Protein AF-A0A243REI4-F1 (afdb_monomer_lite)

Secondary structure (DSSP, 8-state):
-HHHHHHHHHHTT---------S-HHHHHHHHHTTS------GGGS-GGGGGG----SSPP--------SSSPPHHHHHHHHHHHHS--S---GGGS-TT-S--

Organism: NCBI:txid569862

Sequence (104 aa):
MTEVLDWAARCLAFSPRVVARVGQVTAALRLAVEGVGFTVIPANAVPHGWSRHVRQAEPPLYREIVAYGRGSMAQLTRRFVDLLASVELPLVSRTELPPDALIR

Structure (mmCIF, N/CA/C/O backbone):
data_AF-A0A243REI4-F1
#
_entry.id   AF-A0A243REI4-F1
#
loop_
_atom_site.group_PDB
_atom_site.id
_atom_site.type_symbol
_atom_site.label_atom_id
_atom_site.label_alt_id
_atom_site.label_comp_id
_atom_site.label_asym_id
_atom_site.label_entity_id
_atom_site.label_seq_id
_atom_site.pdbx_PDB_ins_code
_atom_site.Cartn_x
_atom_site.Cartn_y
_atom_site.Cartn_z
_atom_site.occupancy
_atom_site.B_iso_or_equiv
_atom_site.auth_seq_id
_atom_site.auth_comp_id
_atom_site.auth_asym_id
_atom_site.auth_atom_id
_atom_site.pdbx_PDB_model_num
ATOM 1 N N . MET A 1 1 ? -2.188 9.095 -3.697 1.00 60.66 1 MET A N 1
ATOM 2 C CA . MET A 1 1 ? -1.116 8.070 -3.748 1.00 60.66 1 MET A CA 1
ATOM 3 C C . MET A 1 1 ? 0.236 8.628 -4.163 1.00 60.66 1 MET A C 1
ATOM 5 O O . MET A 1 1 ? 1.222 7.944 -3.943 1.00 60.66 1 MET A O 1
ATOM 9 N N . THR A 1 2 ? 0.316 9.835 -4.728 1.00 77.00 2 THR A N 1
ATOM 10 C CA . THR A 1 2 ? 1.596 10.403 -5.171 1.00 77.00 2 THR A CA 1
ATOM 11 C C . THR A 1 2 ? 2.567 10.667 -4.018 1.00 77.00 2 THR A C 1
ATOM 13 O O . THR A 1 2 ? 3.749 10.440 -4.192 1.00 77.00 2 THR A O 1
ATOM 16 N N . GLU A 1 3 ? 2.084 11.015 -2.820 1.00 82.94 3 GLU A N 1
ATOM 17 C CA . GLU A 1 3 ? 2.923 11.396 -1.666 1.00 82.94 3 GLU A CA 1
ATOM 18 C C . GLU A 1 3 ? 4.035 10.392 -1.317 1.00 82.94 3 GLU A C 1
ATOM 20 O O . GLU A 1 3 ? 5.176 10.797 -1.119 1.00 82.94 3 GLU A O 1
ATOM 25 N N . VAL A 1 4 ? 3.730 9.086 -1.285 1.00 84.94 4 VAL A N 1
ATOM 26 C CA . VAL A 1 4 ? 4.725 8.033 -0.992 1.00 84.94 4 VAL A CA 1
ATOM 27 C C . VAL A 1 4 ? 5.777 7.958 -2.099 1.00 84.94 4 VAL A C 1
ATOM 29 O O . VAL A 1 4 ? 6.967 7.831 -1.820 1.00 84.94 4 VAL A O 1
ATOM 32 N N . LEU A 1 5 ? 5.344 8.072 -3.357 1.00 85.81 5 LEU A N 1
ATOM 33 C CA . LEU A 1 5 ? 6.235 8.062 -4.514 1.00 85.81 5 LEU A CA 1
ATOM 34 C C . LEU A 1 5 ? 7.101 9.327 -4.565 1.00 85.81 5 LEU A C 1
ATOM 36 O O . LEU A 1 5 ? 8.291 9.229 -4.830 1.00 85.81 5 LEU A O 1
ATOM 40 N N . ASP A 1 6 ? 6.528 10.493 -4.269 1.00 87.75 6 ASP A N 1
ATOM 41 C CA . ASP A 1 6 ? 7.229 11.779 -4.227 1.00 87.75 6 ASP A CA 1
ATOM 42 C C . ASP A 1 6 ? 8.237 11.827 -3.072 1.00 87.75 6 ASP A C 1
ATOM 44 O O . ASP A 1 6 ? 9.320 12.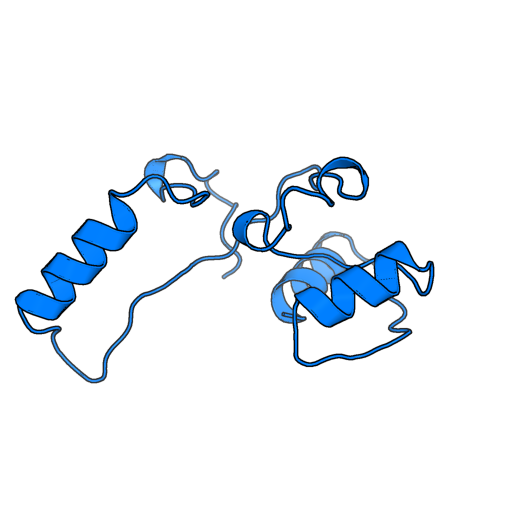396 -3.199 1.00 87.75 6 ASP A O 1
ATOM 48 N N . TRP A 1 7 ? 7.902 11.237 -1.923 1.00 86.81 7 TRP A N 1
ATOM 49 C CA . TRP A 1 7 ? 8.849 11.054 -0.826 1.00 86.81 7 TRP A CA 1
ATOM 50 C C . TRP A 1 7 ? 10.000 10.129 -1.234 1.00 86.81 7 TRP A C 1
ATOM 52 O O . TRP A 1 7 ? 11.155 10.538 -1.140 1.00 86.81 7 TRP A O 1
ATOM 62 N N . ALA A 1 8 ? 9.701 8.943 -1.774 1.00 86.56 8 ALA A N 1
ATOM 63 C CA . ALA A 1 8 ? 10.727 7.990 -2.200 1.00 86.56 8 ALA A CA 1
ATOM 64 C C . ALA A 1 8 ? 11.638 8.581 -3.288 1.00 86.56 8 ALA A C 1
ATOM 66 O O . ALA A 1 8 ? 12.858 8.449 -3.216 1.00 86.56 8 ALA A O 1
ATOM 67 N N . ALA A 1 9 ? 11.059 9.297 -4.254 1.00 89.75 9 ALA A N 1
ATOM 68 C CA . ALA A 1 9 ? 11.791 10.001 -5.300 1.00 89.75 9 ALA A CA 1
ATOM 69 C C . ALA A 1 9 ? 12.755 11.051 -4.737 1.00 89.75 9 ALA A C 1
ATOM 71 O O . ALA A 1 9 ? 13.913 11.108 -5.151 1.00 89.75 9 ALA A O 1
ATOM 72 N N . ARG A 1 10 ? 12.314 11.832 -3.740 1.00 89.88 10 ARG A N 1
ATOM 73 C CA . ARG A 1 10 ? 13.172 12.798 -3.038 1.00 89.88 10 ARG A CA 1
ATOM 74 C C . ARG A 1 10 ? 14.305 12.115 -2.275 1.00 89.88 10 ARG A C 1
ATOM 76 O O . ARG A 1 10 ? 15.445 12.547 -2.404 1.00 89.88 10 ARG A O 1
ATOM 83 N N . CYS A 1 11 ? 14.016 11.050 -1.528 1.00 86.81 11 CYS A N 1
ATOM 84 C CA . CYS A 1 11 ? 15.026 10.299 -0.774 1.00 86.81 11 CYS A CA 1
ATOM 85 C C . CYS A 1 11 ? 16.081 9.651 -1.680 1.00 86.81 11 CYS A C 1
ATOM 87 O O . CYS A 1 11 ? 17.246 9.574 -1.307 1.00 86.81 11 CYS A O 1
ATOM 89 N N . LEU A 1 12 ? 15.678 9.216 -2.875 1.00 88.50 12 LEU A N 1
ATOM 90 C CA . LEU A 1 12 ? 16.548 8.585 -3.870 1.00 88.50 12 LEU A CA 1
ATOM 91 C C . LEU A 1 12 ? 17.101 9.576 -4.912 1.00 88.50 12 LEU A C 1
ATOM 93 O O . LEU A 1 12 ? 17.727 9.152 -5.880 1.00 88.50 12 LEU A O 1
ATOM 97 N N . ALA A 1 13 ? 16.870 10.880 -4.728 1.00 92.88 13 ALA A N 1
ATOM 98 C CA . ALA A 1 13 ? 17.346 11.957 -5.596 1.00 92.88 13 ALA A CA 1
ATOM 99 C C . ALA A 1 13 ? 17.021 11.773 -7.097 1.00 92.88 13 ALA A C 1
ATOM 101 O O . ALA A 1 13 ? 17.825 12.125 -7.961 1.00 92.88 13 ALA A O 1
ATOM 102 N N . PHE A 1 14 ? 15.828 11.264 -7.425 1.00 91.44 14 PHE A N 1
ATOM 103 C CA . PHE A 1 14 ? 15.343 11.188 -8.807 1.00 91.44 14 PHE A CA 1
ATOM 104 C C . PHE A 1 14 ? 14.015 11.930 -8.992 1.00 91.44 14 PHE A C 1
ATOM 106 O O . PHE A 1 14 ? 13.282 12.187 -8.041 1.00 91.44 14 PHE A O 1
ATOM 113 N N . SER A 1 15 ? 13.688 12.274 -10.241 1.00 91.31 15 SER A N 1
ATOM 114 C CA . SER A 1 15 ? 12.415 12.907 -10.598 1.00 91.31 15 SER A CA 1
ATOM 115 C C . SER A 1 15 ? 11.616 11.996 -11.539 1.00 91.31 15 SER A C 1
ATOM 117 O O . SER A 1 15 ? 12.063 11.746 -12.662 1.00 91.31 15 SER A O 1
ATOM 119 N N . PRO A 1 16 ? 10.464 11.446 -11.112 1.00 90.25 16 PRO A N 1
ATOM 120 C CA . PRO A 1 16 ? 9.671 10.557 -11.950 1.00 90.25 16 PRO A CA 1
ATOM 121 C C . PRO A 1 16 ? 9.022 11.325 -13.106 1.00 90.25 16 PRO A C 1
ATOM 123 O O . PRO A 1 16 ? 8.327 12.323 -12.911 1.00 90.25 16 PRO A O 1
ATOM 126 N N . ARG A 1 17 ? 9.163 10.805 -14.329 1.00 92.56 17 ARG A N 1
ATOM 127 C CA . ARG A 1 17 ? 8.394 11.283 -15.483 1.00 92.56 17 ARG A CA 1
ATOM 128 C C . ARG A 1 17 ? 6.985 10.694 -15.435 1.00 92.56 17 ARG A C 1
ATOM 130 O O . ARG A 1 17 ? 6.787 9.511 -15.700 1.00 92.56 17 ARG A O 1
ATOM 137 N N . VAL A 1 18 ? 5.996 11.527 -15.130 1.00 92.38 18 VAL A N 1
ATOM 138 C CA . VAL A 1 18 ? 4.591 11.102 -15.067 1.00 92.38 18 VAL A CA 1
ATOM 139 C C . VAL A 1 18 ? 4.006 10.989 -16.476 1.00 92.38 18 VAL A C 1
ATOM 141 O O . VAL A 1 18 ? 3.871 11.989 -17.175 1.00 92.38 18 VAL A O 1
ATOM 144 N N . VAL A 1 19 ? 3.637 9.771 -16.875 1.00 94.50 19 VAL A N 1
ATOM 145 C CA . VAL A 1 19 ? 3.027 9.465 -18.187 1.00 94.50 19 VAL A CA 1
ATOM 146 C C . VAL A 1 19 ? 1.496 9.400 -18.145 1.00 94.50 19 VAL A C 1
ATOM 148 O O . VAL A 1 19 ? 0.846 9.604 -19.163 1.00 94.50 19 VAL A O 1
ATOM 151 N N . ALA A 1 20 ? 0.910 9.155 -16.969 1.00 92.81 20 ALA A N 1
ATOM 152 C CA . ALA A 1 20 ? -0.535 9.139 -16.748 1.00 92.81 20 ALA A CA 1
ATOM 153 C C . ALA A 1 20 ? -0.870 9.461 -15.282 1.00 92.81 20 ALA A C 1
ATOM 155 O O . ALA A 1 20 ? -0.103 9.141 -14.371 1.00 92.81 20 ALA A O 1
ATOM 156 N N . ARG A 1 21 ? -2.042 10.063 -15.042 1.00 92.56 21 ARG A N 1
ATOM 157 C CA . ARG A 1 21 ? -2.618 10.254 -13.702 1.00 92.56 21 ARG A CA 1
ATOM 158 C C . ARG A 1 21 ? -4.018 9.661 -13.669 1.00 92.56 21 ARG A C 1
ATOM 160 O O . ARG A 1 21 ? -4.836 9.959 -14.530 1.00 92.56 21 ARG 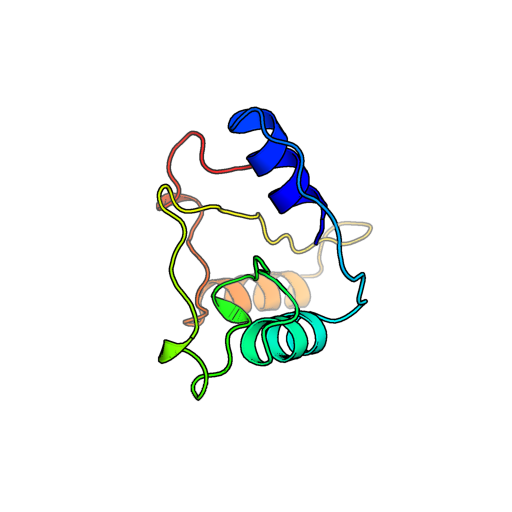A O 1
ATOM 167 N N . VAL A 1 22 ? -4.288 8.840 -12.662 1.00 93.50 22 VAL A N 1
ATOM 168 C CA . VAL A 1 22 ? -5.575 8.158 -12.484 1.00 93.50 22 VAL A CA 1
ATOM 169 C C . VAL A 1 22 ? -6.019 8.228 -11.027 1.00 93.50 22 VAL A C 1
ATOM 171 O O . VAL A 1 22 ? -5.190 8.303 -10.121 1.00 93.50 22 VAL A O 1
ATOM 174 N N . GLY A 1 23 ? -7.332 8.195 -10.798 1.00 91.06 23 GLY A N 1
ATOM 175 C CA . GLY A 1 23 ? -7.912 8.288 -9.453 1.00 91.06 23 GLY A CA 1
ATOM 176 C C . GLY A 1 23 ? -7.974 6.967 -8.679 1.00 91.06 23 GLY A C 1
ATOM 177 O O . GLY A 1 23 ? -8.224 6.988 -7.480 1.00 91.06 23 GLY A O 1
ATOM 178 N N . GLN A 1 24 ? -7.765 5.823 -9.340 1.00 90.25 24 GLN A N 1
ATOM 179 C CA . GLN A 1 24 ? -7.979 4.489 -8.763 1.00 90.25 24 GLN A CA 1
ATOM 180 C C . GLN A 1 24 ? -6.732 3.606 -8.895 1.00 90.25 24 GLN A C 1
ATOM 182 O O . GLN A 1 24 ? -6.107 3.572 -9.956 1.00 90.25 24 GLN A O 1
ATOM 187 N N . VAL A 1 25 ? -6.412 2.837 -7.845 1.00 89.81 25 VAL A N 1
ATOM 188 C CA . VAL A 1 25 ? -5.262 1.905 -7.807 1.00 89.81 25 VAL A CA 1
ATOM 189 C C . VAL A 1 25 ? -5.340 0.888 -8.945 1.00 89.81 25 VAL A C 1
ATOM 191 O O . VAL A 1 25 ? -4.383 0.700 -9.690 1.00 89.81 25 VAL A O 1
ATOM 194 N N . THR A 1 26 ? -6.507 0.267 -9.124 1.00 88.88 26 THR A N 1
ATOM 195 C CA . THR A 1 26 ? -6.728 -0.769 -10.141 1.00 88.88 26 THR A CA 1
ATOM 196 C C . THR A 1 26 ? -6.530 -0.229 -11.558 1.00 88.88 26 THR A C 1
ATOM 198 O O . THR A 1 26 ? -6.022 -0.942 -12.419 1.00 88.88 26 THR A O 1
ATOM 201 N N . ALA A 1 27 ? -6.888 1.036 -11.808 1.00 92.19 27 ALA A N 1
ATOM 202 C CA . ALA A 1 27 ? -6.655 1.671 -13.102 1.00 92.19 27 ALA A CA 1
ATOM 203 C C . ALA A 1 27 ? -5.154 1.876 -13.360 1.00 92.19 27 ALA A C 1
ATOM 205 O O . ALA A 1 27 ? -4.683 1.579 -14.453 1.00 92.19 27 ALA A O 1
ATOM 206 N N . ALA A 1 28 ? -4.396 2.316 -12.348 1.00 92.50 28 ALA A N 1
ATOM 207 C CA . ALA A 1 28 ? -2.947 2.495 -12.467 1.00 92.50 28 ALA A CA 1
ATOM 208 C C . ALA A 1 28 ? -2.243 1.163 -12.749 1.00 92.50 28 ALA A C 1
ATOM 210 O O . ALA A 1 28 ? -1.390 1.085 -13.629 1.00 92.50 28 ALA A O 1
ATOM 211 N N . LEU A 1 29 ? -2.653 0.108 -12.039 1.00 91.94 29 LEU A N 1
ATOM 212 C CA . LEU A 1 29 ? -2.116 -1.233 -12.216 1.00 91.94 29 LEU A CA 1
ATOM 213 C C . LEU A 1 29 ? -2.408 -1.779 -13.622 1.00 91.94 29 LEU A C 1
ATOM 215 O O . LEU A 1 29 ? -1.505 -2.316 -14.254 1.00 91.94 29 LEU A O 1
ATOM 219 N N . ARG A 1 30 ? -3.635 -1.600 -14.136 1.00 91.88 30 ARG A N 1
ATOM 220 C CA . ARG A 1 30 ? -3.994 -1.976 -15.517 1.00 91.88 30 ARG A CA 1
ATOM 221 C C . ARG A 1 30 ? -3.093 -1.291 -16.538 1.00 91.88 30 ARG A C 1
ATOM 223 O O . ARG A 1 30 ? -2.493 -1.974 -17.351 1.00 91.88 30 ARG A O 1
ATOM 230 N N . LEU A 1 31 ? -2.941 0.030 -16.452 1.00 94.19 31 LEU A N 1
ATOM 231 C CA . LEU A 1 31 ? -2.066 0.771 -17.366 1.00 94.19 31 LEU A CA 1
ATOM 232 C C . LEU A 1 31 ? -0.609 0.290 -17.291 1.00 94.19 31 LEU A C 1
ATOM 234 O O . LEU A 1 31 ? 0.053 0.193 -18.320 1.00 94.19 31 LEU A O 1
ATOM 238 N N . ALA A 1 32 ? -0.114 -0.038 -16.095 1.00 93.75 32 ALA A N 1
ATOM 239 C CA . ALA A 1 32 ? 1.244 -0.544 -15.925 1.00 93.75 32 ALA A CA 1
ATOM 240 C C . ALA A 1 32 ? 1.440 -1.944 -16.532 1.00 93.75 32 ALA A C 1
ATOM 242 O O . ALA A 1 32 ? 2.435 -2.176 -17.211 1.00 93.75 32 ALA A O 1
ATOM 243 N N . VAL A 1 33 ? 0.484 -2.862 -16.339 1.00 91.75 33 VAL A N 1
ATOM 244 C CA . VAL A 1 33 ? 0.537 -4.214 -16.931 1.00 91.75 33 VAL A CA 1
ATOM 245 C C . VAL A 1 33 ? 0.467 -4.173 -18.458 1.00 91.75 33 VAL A C 1
ATOM 247 O O . VAL A 1 33 ? 1.138 -4.964 -19.110 1.00 91.75 33 VAL A O 1
ATOM 250 N N . GLU A 1 34 ? -0.259 -3.208 -19.024 1.00 93.31 34 GLU A N 1
ATOM 251 C CA . GLU A 1 34 ? -0.304 -2.960 -20.473 1.00 93.31 34 GLU A CA 1
ATOM 252 C C . GLU A 1 34 ? 0.918 -2.175 -21.003 1.00 93.31 34 GLU A C 1
ATOM 254 O O . GLU A 1 34 ? 0.970 -1.816 -22.177 1.00 93.31 34 GLU A O 1
ATOM 259 N N . GLY A 1 35 ? 1.918 -1.881 -20.162 1.00 94.38 35 GLY A N 1
ATOM 260 C CA . GLY A 1 35 ? 3.193 -1.300 -20.597 1.00 94.38 35 GLY A CA 1
ATOM 261 C C . GLY A 1 35 ? 3.220 0.224 -20.743 1.00 94.38 35 GLY A C 1
ATOM 262 O O . GLY A 1 35 ? 4.198 0.766 -21.253 1.00 94.38 35 GLY A O 1
ATOM 263 N N . VAL A 1 36 ? 2.200 0.947 -20.264 1.00 95.81 36 VAL A N 1
ATOM 264 C CA . VAL A 1 36 ? 2.184 2.425 -20.295 1.00 95.81 36 VAL A CA 1
ATOM 265 C C . VAL A 1 36 ? 3.303 3.020 -19.428 1.00 95.81 36 VAL A C 1
ATOM 267 O O . VAL A 1 36 ? 3.794 4.113 -19.706 1.00 95.81 36 VAL A O 1
ATOM 270 N N . GLY A 1 37 ? 3.725 2.310 -18.379 1.00 93.44 37 GLY A N 1
ATOM 271 C CA . GLY A 1 37 ? 4.814 2.699 -17.486 1.00 93.44 37 GLY A CA 1
ATOM 272 C C . GLY A 1 37 ? 4.837 1.846 -16.218 1.00 93.44 37 GLY A C 1
ATOM 273 O O . GLY A 1 37 ? 4.270 0.758 -16.184 1.00 93.44 37 GLY A O 1
ATOM 274 N N . PHE A 1 38 ? 5.453 2.359 -15.152 1.00 91.94 38 PHE A N 1
ATOM 275 C CA . PHE A 1 38 ? 5.456 1.714 -13.835 1.00 91.94 38 PHE A CA 1
ATOM 276 C C . PHE A 1 38 ? 4.496 2.406 -12.868 1.00 91.94 38 PHE A C 1
ATOM 278 O O . PHE A 1 38 ? 4.242 3.608 -12.962 1.00 91.94 38 PHE A O 1
ATOM 285 N N . THR A 1 39 ? 3.991 1.648 -11.895 1.00 92.12 39 THR A N 1
ATOM 286 C CA . THR A 1 39 ? 3.209 2.187 -10.782 1.00 92.12 39 THR A CA 1
ATOM 287 C C . THR A 1 39 ? 3.648 1.556 -9.466 1.00 92.12 39 THR A C 1
ATOM 289 O O . THR A 1 39 ? 4.043 0.393 -9.431 1.00 92.12 39 THR A O 1
ATOM 292 N N . VAL A 1 40 ? 3.574 2.330 -8.383 1.00 90.94 40 VAL A N 1
ATOM 293 C CA . VAL A 1 40 ? 3.762 1.846 -7.013 1.00 90.94 40 VAL A CA 1
ATOM 294 C C . VAL A 1 40 ? 2.390 1.797 -6.362 1.00 90.94 40 VAL A C 1
ATOM 296 O O . VAL A 1 40 ? 1.687 2.809 -6.310 1.00 90.94 40 VAL A O 1
ATOM 299 N N . ILE A 1 41 ? 2.005 0.619 -5.880 1.00 89.75 41 ILE A N 1
ATOM 300 C CA . ILE A 1 41 ? 0.710 0.385 -5.244 1.00 89.75 41 ILE A CA 1
ATOM 301 C C . ILE A 1 41 ? 0.897 -0.313 -3.894 1.00 89.75 41 ILE A C 1
ATOM 303 O O . ILE A 1 41 ? 1.877 -1.036 -3.715 1.00 89.75 41 ILE A O 1
ATOM 307 N N . PRO A 1 42 ? -0.028 -0.121 -2.940 1.00 89.00 42 PRO A N 1
ATOM 308 C CA . PRO A 1 42 ? -0.020 -0.876 -1.694 1.00 89.00 42 PRO A CA 1
ATOM 309 C C . PRO A 1 42 ? -0.106 -2.387 -1.946 1.00 89.00 42 PRO A C 1
ATOM 311 O O . PRO A 1 42 ? -0.890 -2.827 -2.790 1.00 89.00 42 PRO A O 1
ATOM 314 N N . ALA A 1 43 ? 0.641 -3.185 -1.177 1.00 87.31 43 ALA A N 1
ATOM 315 C CA . ALA A 1 43 ? 0.637 -4.646 -1.305 1.00 87.31 43 ALA A CA 1
ATOM 316 C C . ALA A 1 43 ? -0.771 -5.247 -1.127 1.00 87.31 43 ALA A C 1
ATOM 318 O O . ALA A 1 43 ? -1.160 -6.157 -1.854 1.00 87.31 43 ALA A O 1
ATOM 319 N N . ASN A 1 44 ? -1.573 -4.667 -0.229 1.00 85.06 44 ASN A N 1
ATOM 320 C CA . ASN A 1 44 ? -2.954 -5.075 0.034 1.00 85.06 44 ASN A CA 1
ATOM 321 C C . ASN A 1 44 ? -3.945 -4.774 -1.104 1.00 85.06 44 ASN A C 1
ATOM 323 O O . ASN A 1 44 ? -5.087 -5.219 -1.051 1.00 85.06 44 ASN A O 1
ATOM 327 N N . ALA A 1 45 ? -3.529 -4.011 -2.116 1.00 87.38 45 ALA A N 1
ATOM 328 C CA . ALA A 1 45 ? -4.356 -3.640 -3.258 1.00 87.38 45 ALA A CA 1
ATOM 329 C C . ALA A 1 45 ? -3.989 -4.410 -4.540 1.00 87.38 45 ALA A C 1
ATOM 331 O O . ALA A 1 45 ? -4.564 -4.135 -5.594 1.00 87.38 45 ALA A O 1
ATOM 332 N N . VAL A 1 46 ? -3.042 -5.356 -4.470 1.00 87.38 46 VAL A N 1
ATOM 333 C CA . VAL A 1 46 ? -2.663 -6.222 -5.594 1.00 87.38 46 VAL A CA 1
ATOM 334 C C . VAL A 1 46 ? -3.681 -7.363 -5.723 1.00 87.38 46 VAL A C 1
ATOM 336 O O . VAL A 1 46 ? -3.762 -8.207 -4.831 1.00 87.38 46 VAL A O 1
ATOM 339 N N . PRO A 1 47 ? -4.442 -7.463 -6.828 1.00 84.38 47 PRO A N 1
ATOM 340 C CA . PRO A 1 47 ? -5.329 -8.602 -7.047 1.00 84.38 47 PRO A CA 1
ATOM 341 C C . PRO A 1 47 ? -4.534 -9.909 -7.203 1.00 84.38 47 PRO A C 1
ATOM 343 O O . PRO A 1 47 ? -3.524 -9.932 -7.907 1.00 84.38 47 PRO A O 1
ATOM 346 N N . HIS A 1 48 ? -5.019 -11.020 -6.636 1.00 82.25 48 HIS A N 1
ATOM 347 C CA . HIS A 1 48 ? -4.312 -12.315 -6.642 1.00 82.25 48 HIS A CA 1
ATOM 348 C C . HIS A 1 48 ? -3.851 -12.787 -8.032 1.00 82.25 48 HIS A C 1
ATOM 350 O O . HIS A 1 48 ? -2.746 -13.300 -8.186 1.00 82.25 48 HIS A O 1
ATOM 356 N N . GLY A 1 49 ? -4.653 -12.574 -9.081 1.00 85.38 49 GLY A N 1
ATOM 357 C CA . GLY A 1 49 ? -4.284 -12.988 -10.443 1.00 85.38 49 GLY A CA 1
ATOM 358 C C . GLY A 1 49 ? -3.081 -12.235 -11.031 1.00 85.38 49 GLY A C 1
ATOM 359 O O . GLY A 1 49 ? -2.606 -12.580 -12.114 1.00 85.38 49 GLY A O 1
ATOM 360 N N . TRP A 1 50 ? -2.633 -11.171 -10.363 1.00 86.19 50 TRP A N 1
ATOM 361 C CA . TRP A 1 50 ? -1.659 -10.207 -10.862 1.00 86.19 50 TRP A CA 1
ATOM 362 C C . TRP A 1 50 ? -0.360 -10.213 -10.049 1.00 86.19 50 TRP A C 1
ATOM 364 O O . TRP A 1 50 ? 0.571 -9.500 -10.412 1.00 86.19 50 TRP A O 1
ATOM 374 N N . SER A 1 51 ? -0.242 -11.069 -9.027 1.00 84.44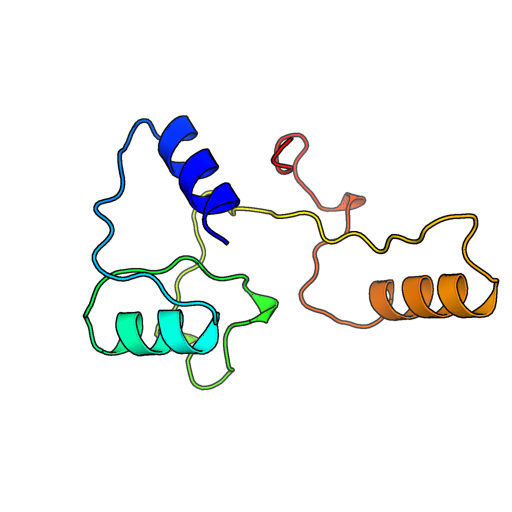 51 SER A N 1
ATOM 375 C CA . SER A 1 51 ? 0.947 -11.175 -8.168 1.00 84.44 51 SER A CA 1
ATOM 376 C C . SER A 1 51 ? 2.249 -11.424 -8.944 1.00 84.44 51 SER A C 1
ATOM 378 O O . SER A 1 51 ? 3.308 -10.966 -8.534 1.00 84.44 51 SER A O 1
ATOM 380 N N . ARG A 1 52 ? 2.186 -12.087 -10.110 1.00 88.69 52 ARG A N 1
ATOM 381 C CA . ARG A 1 52 ? 3.360 -12.316 -10.977 1.00 88.69 52 ARG A CA 1
ATOM 382 C C . ARG A 1 52 ? 3.873 -11.065 -11.703 1.00 88.69 52 ARG A C 1
ATOM 384 O O . ARG A 1 52 ? 5.004 -11.076 -12.175 1.00 88.69 52 ARG A O 1
ATOM 391 N N . HIS A 1 53 ? 3.050 -10.020 -11.814 1.00 89.06 53 HIS A N 1
ATOM 392 C CA . HIS A 1 53 ? 3.389 -8.761 -12.490 1.00 89.06 53 HIS A CA 1
ATOM 393 C C . HIS A 1 53 ? 3.884 -7.686 -11.521 1.00 89.06 53 HIS A C 1
ATOM 395 O O . HIS A 1 53 ? 4.210 -6.582 -11.949 1.00 89.06 53 HIS A O 1
ATOM 401 N N . VAL A 1 54 ? 3.921 -7.982 -10.220 1.00 90.06 54 VAL A N 1
ATOM 402 C CA . VAL A 1 54 ? 4.413 -7.054 -9.205 1.00 90.06 54 VAL A CA 1
ATOM 403 C C . VAL A 1 54 ? 5.746 -7.528 -8.640 1.00 90.06 54 VAL A C 1
ATOM 405 O O . VAL A 1 54 ? 6.075 -8.718 -8.626 1.00 90.06 54 VAL A O 1
ATOM 408 N N . ARG A 1 55 ? 6.527 -6.563 -8.170 1.00 91.31 55 ARG A N 1
ATOM 409 C CA . ARG A 1 55 ? 7.747 -6.773 -7.397 1.00 91.31 55 ARG A CA 1
ATOM 410 C C . ARG A 1 55 ? 7.643 -5.945 -6.126 1.00 91.31 55 ARG A C 1
ATOM 412 O O . ARG A 1 55 ? 7.058 -4.862 -6.146 1.00 91.31 55 ARG A O 1
ATOM 419 N N . GLN A 1 56 ? 8.185 -6.469 -5.034 1.00 88.38 56 GLN A N 1
ATOM 420 C CA . GLN A 1 56 ? 8.314 -5.706 -3.802 1.00 88.38 56 GLN A CA 1
ATOM 421 C C . GLN A 1 56 ? 9.466 -4.709 -3.956 1.00 88.38 56 GLN A C 1
ATOM 423 O O . GLN A 1 56 ? 10.478 -5.025 -4.578 1.00 88.38 56 GLN A O 1
ATOM 428 N N . ALA A 1 57 ? 9.288 -3.494 -3.439 1.00 87.44 57 ALA A N 1
ATOM 429 C CA . ALA A 1 57 ? 10.365 -2.513 -3.401 1.00 87.44 57 ALA A CA 1
ATOM 430 C C . ALA A 1 57 ? 11.451 -2.962 -2.413 1.00 87.44 57 ALA A C 1
ATOM 432 O O . ALA A 1 57 ? 11.133 -3.468 -1.335 1.00 87.44 57 ALA A O 1
ATOM 433 N N . GLU A 1 58 ? 12.713 -2.736 -2.773 1.00 85.62 58 GLU A N 1
ATOM 434 C CA . GLU A 1 58 ? 13.871 -2.960 -1.909 1.00 85.62 58 GLU A CA 1
ATOM 435 C C . GLU A 1 58 ? 14.672 -1.650 -1.803 1.00 85.62 58 GLU A C 1
ATOM 437 O O . GLU A 1 58 ? 15.202 -1.184 -2.816 1.00 85.62 58 GLU A O 1
ATOM 442 N N . PRO A 1 59 ? 14.739 -1.018 -0.613 1.00 83.94 59 PRO A N 1
ATOM 443 C CA . PRO A 1 59 ? 14.078 -1.416 0.637 1.00 83.94 59 PRO A CA 1
ATOM 444 C C . PRO A 1 59 ? 12.536 -1.279 0.578 1.00 83.94 59 PRO A C 1
ATOM 446 O O . PRO A 1 59 ? 12.021 -0.483 -0.214 1.00 83.94 59 PRO A O 1
ATOM 449 N N . PRO A 1 60 ? 11.778 -2.023 1.412 1.00 86.12 60 PRO A N 1
ATOM 450 C CA . PRO A 1 60 ? 10.321 -1.908 1.454 1.00 86.12 60 PRO A CA 1
ATOM 451 C C . PRO A 1 60 ? 9.853 -0.497 1.829 1.00 86.12 60 PRO A C 1
ATOM 453 O O . PRO A 1 60 ? 10.411 0.138 2.722 1.00 86.12 60 PRO A O 1
ATOM 456 N N . LEU A 1 61 ? 8.789 -0.033 1.170 1.00 85.88 61 LEU A N 1
ATOM 457 C CA . LEU A 1 61 ? 8.138 1.246 1.459 1.00 85.88 61 LEU A CA 1
ATOM 458 C C . LEU A 1 61 ? 6.884 1.012 2.301 1.00 85.88 61 LEU A C 1
ATOM 460 O O . LEU A 1 61 ? 6.034 0.198 1.933 1.00 85.88 61 LEU A O 1
ATOM 464 N N . TYR A 1 62 ? 6.740 1.769 3.386 1.00 85.38 62 TYR A N 1
ATOM 465 C CA . TYR A 1 62 ? 5.596 1.666 4.288 1.00 85.38 62 TYR A CA 1
ATOM 466 C C . TYR A 1 62 ? 4.771 2.949 4.277 1.00 85.38 62 TYR A C 1
ATOM 468 O O . TYR A 1 62 ? 5.267 4.053 4.052 1.00 85.38 62 TYR A O 1
ATOM 476 N N . ARG A 1 63 ? 3.472 2.792 4.525 1.00 84.81 63 ARG A N 1
ATOM 477 C CA . ARG A 1 63 ? 2.521 3.890 4.674 1.00 84.81 63 ARG A CA 1
ATOM 478 C C . ARG A 1 63 ? 1.624 3.591 5.861 1.00 84.81 63 ARG A C 1
ATOM 480 O O . ARG A 1 63 ? 1.062 2.502 5.939 1.00 84.81 63 ARG A O 1
ATOM 487 N N . GLU A 1 64 ? 1.456 4.570 6.741 1.00 85.75 64 GLU A N 1
ATOM 488 C CA . GLU A 1 64 ? 0.545 4.447 7.874 1.00 85.75 64 GLU A CA 1
ATOM 489 C C . GLU A 1 64 ? -0.922 4.428 7.410 1.00 85.75 64 GLU A C 1
ATOM 491 O O . GLU A 1 64 ? -1.331 5.190 6.526 1.00 85.75 64 GLU A O 1
ATOM 496 N N . ILE A 1 65 ? -1.723 3.552 8.022 1.00 85.81 65 ILE A N 1
ATOM 497 C CA . ILE A 1 65 ? -3.182 3.551 7.905 1.00 85.81 65 ILE A CA 1
ATOM 498 C C . ILE A 1 65 ? -3.746 3.940 9.265 1.00 85.81 65 ILE A C 1
ATOM 500 O O . ILE A 1 65 ? -3.467 3.288 10.267 1.00 85.81 65 ILE A O 1
ATOM 504 N N . VAL A 1 66 ? -4.553 5.000 9.290 1.00 87.69 66 VAL A N 1
ATOM 505 C CA . VAL A 1 66 ? -5.079 5.587 10.525 1.00 87.69 66 VAL A CA 1
ATOM 506 C C . VAL A 1 66 ? -6.603 5.575 10.497 1.00 87.69 66 VAL A C 1
ATOM 508 O O . VAL A 1 66 ? -7.219 6.027 9.530 1.00 87.69 66 VAL A O 1
ATOM 511 N N . ALA A 1 67 ? -7.217 5.106 11.582 1.00 90.00 67 ALA A N 1
ATOM 512 C CA . ALA A 1 67 ? -8.631 5.333 11.853 1.00 90.00 67 ALA A CA 1
ATOM 513 C C . ALA A 1 67 ? -8.788 6.666 12.601 1.00 90.00 67 ALA A C 1
ATOM 515 O O . ALA A 1 67 ? -8.209 6.846 13.671 1.00 90.00 67 ALA A O 1
ATOM 516 N N . TYR A 1 68 ? -9.572 7.600 12.060 1.00 91.06 68 TYR A N 1
ATOM 517 C CA . TYR A 1 68 ? -9.760 8.934 12.639 1.00 91.06 68 TYR A CA 1
ATOM 518 C C . TYR A 1 68 ? -11.244 9.308 12.752 1.00 91.06 68 TYR A C 1
ATOM 520 O O . TYR A 1 68 ? -12.100 8.772 12.050 1.00 91.06 68 TYR A O 1
ATOM 528 N N . GLY A 1 69 ? -11.555 10.242 13.653 1.00 91.06 69 GLY A N 1
ATOM 529 C CA . GLY A 1 69 ? -12.898 10.777 13.874 1.00 91.06 69 GLY A CA 1
ATOM 530 C C . GLY A 1 69 ? -12.834 12.189 14.460 1.00 91.06 69 GLY A C 1
ATOM 531 O O . GLY A 1 69 ? -11.782 12.623 14.918 1.00 91.06 69 GLY A O 1
ATOM 532 N N . ARG A 1 70 ? -13.953 12.928 14.447 1.00 91.06 70 ARG A N 1
ATOM 533 C CA . ARG A 1 70 ? -14.004 14.329 14.925 1.00 91.06 70 ARG A CA 1
ATOM 534 C C . ARG A 1 70 ? -13.845 14.494 16.445 1.00 91.06 70 ARG A C 1
ATOM 536 O O . ARG A 1 70 ? -13.621 15.604 16.907 1.00 91.06 70 ARG A O 1
ATOM 543 N N . GLY A 1 71 ? -13.991 13.421 17.214 1.00 90.75 71 GLY A N 1
ATOM 544 C CA . GLY A 1 71 ? -13.906 13.424 18.672 1.00 90.75 71 GLY A CA 1
ATOM 545 C C . GLY A 1 71 ? -13.547 12.039 19.194 1.00 90.75 71 GLY A C 1
ATOM 546 O O . GLY A 1 71 ? -13.046 11.200 18.441 1.00 90.75 71 GLY A O 1
ATOM 547 N N . SER A 1 72 ? -13.820 11.775 20.472 1.00 90.56 72 SER A N 1
ATOM 548 C CA . SER A 1 72 ? -13.584 10.447 21.036 1.00 90.56 72 SER A CA 1
ATOM 549 C C . SER A 1 72 ? -14.407 9.392 20.289 1.00 90.56 72 SER A C 1
ATOM 551 O O . SER A 1 72 ? -15.605 9.547 20.050 1.00 90.56 72 SER A O 1
ATOM 553 N N . MET A 1 73 ? -13.753 8.302 19.887 1.00 93.44 73 MET A N 1
ATOM 554 C CA . MET A 1 73 ? -14.453 7.196 19.241 1.00 93.44 73 MET A CA 1
ATOM 555 C C . MET A 1 73 ? -15.373 6.513 20.250 1.00 93.44 73 MET A C 1
ATOM 557 O O . MET A 1 73 ? -14.921 6.114 21.332 1.00 93.44 73 MET A O 1
ATOM 561 N N . ALA A 1 74 ? -16.638 6.334 19.863 1.00 94.81 74 ALA A N 1
ATOM 562 C CA . ALA A 1 74 ? -17.585 5.505 20.595 1.00 94.81 74 ALA A CA 1
ATOM 563 C C . ALA A 1 74 ? -17.027 4.085 20.784 1.00 94.81 74 ALA A C 1
ATOM 565 O O . ALA A 1 74 ? -16.202 3.612 19.997 1.00 94.81 74 ALA A O 1
ATOM 566 N N . GLN A 1 75 ? -17.494 3.387 21.822 1.00 95.19 75 GLN A N 1
ATOM 567 C CA . GLN A 1 75 ? -16.995 2.053 22.169 1.00 95.19 75 GLN A CA 1
ATOM 568 C C . GLN A 1 75 ? -17.078 1.076 20.987 1.00 95.19 75 GLN A C 1
ATOM 570 O O . GLN A 1 75 ? -16.100 0.387 20.706 1.00 95.19 75 GLN A O 1
ATOM 575 N N . LEU A 1 76 ? -18.204 1.057 20.266 1.00 95.50 76 LEU A N 1
ATOM 576 C CA . LEU A 1 76 ? -18.390 0.188 19.103 1.00 95.50 76 LEU A CA 1
ATOM 577 C C . LEU A 1 76 ? -17.384 0.497 17.987 1.00 95.50 76 LEU A C 1
ATOM 579 O O . LEU A 1 76 ? -16.773 -0.417 17.447 1.00 95.50 76 LEU A O 1
ATOM 583 N N . THR A 1 77 ? -17.161 1.778 17.680 1.00 95.12 77 THR A N 1
ATOM 584 C CA . THR A 1 77 ? -16.172 2.200 16.678 1.00 95.12 77 THR A CA 1
ATOM 585 C C . THR A 1 77 ? -14.769 1.754 17.069 1.00 95.12 77 THR A C 1
ATOM 587 O O . THR A 1 77 ? -14.046 1.222 16.236 1.00 95.12 77 THR A O 1
ATOM 590 N N . ARG A 1 78 ? -14.396 1.906 18.344 1.00 93.19 78 ARG A N 1
ATOM 591 C CA . ARG A 1 78 ? -13.092 1.456 18.844 1.00 93.19 78 ARG A CA 1
ATOM 592 C C . ARG A 1 78 ? -12.930 -0.055 18.715 1.00 93.19 78 ARG A C 1
ATOM 594 O O . ARG A 1 78 ? -11.928 -0.504 18.185 1.00 93.19 78 ARG A O 1
ATOM 601 N N . ARG A 1 79 ? -13.949 -0.828 19.103 1.00 94.44 79 ARG A N 1
ATOM 602 C CA . ARG A 1 79 ? -13.953 -2.290 18.935 1.00 94.44 79 ARG A CA 1
ATOM 603 C C . ARG A 1 79 ? -13.877 -2.721 17.478 1.00 94.44 79 ARG A C 1
ATOM 605 O O . ARG A 1 79 ? -13.243 -3.724 17.181 1.00 94.44 79 ARG A O 1
ATOM 612 N N . PHE A 1 80 ? -14.492 -1.967 16.576 1.00 93.00 80 PHE A N 1
ATOM 613 C CA . PHE A 1 80 ? -14.371 -2.223 15.149 1.00 93.00 80 PHE A CA 1
ATOM 614 C C . PHE A 1 80 ? -12.951 -1.953 14.634 1.00 93.00 80 PHE A C 1
ATOM 616 O O . PHE A 1 80 ? -12.429 -2.752 13.868 1.00 93.00 80 PHE A O 1
ATOM 623 N N . VAL A 1 81 ? -12.295 -0.881 15.091 1.00 91.31 81 VAL A N 1
ATOM 624 C CA . VAL A 1 81 ? -10.878 -0.623 14.778 1.00 91.31 81 VAL A CA 1
ATOM 625 C C . VAL A 1 81 ? -9.978 -1.725 15.346 1.00 91.31 81 VAL A C 1
ATOM 627 O O . VAL A 1 81 ? -9.133 -2.231 14.614 1.00 91.31 81 VAL A O 1
ATOM 630 N N . ASP A 1 82 ? -10.201 -2.144 16.598 1.00 88.94 82 ASP A N 1
ATOM 631 C CA . ASP A 1 82 ? -9.480 -3.266 17.217 1.00 88.94 82 ASP A CA 1
ATOM 632 C C . ASP A 1 82 ? -9.638 -4.546 16.374 1.00 88.94 82 ASP A C 1
ATOM 634 O O . ASP A 1 82 ? -8.666 -5.258 16.137 1.00 88.94 82 ASP A O 1
ATOM 638 N N . LEU A 1 83 ? -10.856 -4.821 15.887 1.00 90.69 83 LEU A N 1
ATOM 639 C CA . LEU A 1 83 ? -11.143 -5.963 15.019 1.00 90.69 83 LEU A CA 1
ATOM 640 C C . LEU A 1 83 ? -10.418 -5.855 13.673 1.00 90.69 83 LEU A C 1
ATOM 642 O O . LEU A 1 83 ? -9.816 -6.824 13.231 1.00 90.69 83 LEU A O 1
ATOM 646 N N . LEU A 1 84 ? -10.450 -4.687 13.026 1.00 87.81 84 LEU A N 1
ATOM 647 C CA . LEU A 1 84 ? -9.736 -4.461 11.766 1.00 87.81 84 LEU A CA 1
ATOM 648 C C . LEU A 1 84 ? -8.220 -4.643 11.914 1.00 87.81 84 LEU A C 1
ATOM 650 O O . LEU A 1 84 ? -7.572 -5.053 10.959 1.00 87.81 84 LEU A O 1
ATOM 654 N N . ALA A 1 85 ? -7.662 -4.345 13.088 1.00 82.50 85 ALA A N 1
ATOM 655 C CA . ALA A 1 85 ? -6.245 -4.540 13.376 1.00 82.50 85 ALA A CA 1
ATOM 656 C C . ALA A 1 85 ? -5.887 -5.985 13.771 1.00 82.50 85 ALA A C 1
ATOM 658 O O . ALA A 1 85 ? -4.709 -6.330 13.745 1.00 82.50 85 ALA A O 1
ATOM 659 N N . SER A 1 86 ? -6.865 -6.809 14.164 1.00 81.38 86 SER A N 1
ATOM 660 C CA . SER A 1 86 ? -6.635 -8.189 14.613 1.00 81.38 86 SER A CA 1
ATOM 661 C C . SER A 1 86 ? -6.921 -9.250 13.554 1.00 81.38 86 SER A C 1
ATOM 663 O O . SER A 1 86 ? -6.418 -10.367 13.666 1.00 81.38 86 SER A O 1
ATOM 665 N N . VAL A 1 87 ? -7.719 -8.932 12.532 1.00 81.12 87 VAL A N 1
ATOM 666 C CA . VAL A 1 87 ? -7.895 -9.816 11.376 1.00 81.12 87 VAL A CA 1
ATOM 667 C C . VAL A 1 87 ? -6.618 -9.855 10.535 1.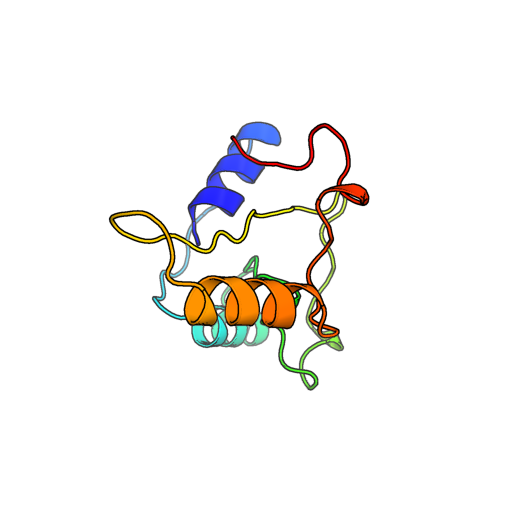00 81.12 87 VAL A C 1
ATOM 669 O O . VAL A 1 87 ? -5.917 -8.849 10.428 1.00 81.12 87 VAL A O 1
ATOM 672 N N . GLU A 1 88 ? -6.335 -11.001 9.905 1.00 69.12 88 GLU A N 1
ATOM 673 C CA . GLU A 1 88 ? -5.244 -11.152 8.933 1.00 69.12 88 GLU A CA 1
ATOM 674 C C . GLU A 1 88 ? -5.520 -10.302 7.689 1.00 69.12 88 GLU A C 1
ATOM 676 O O . GLU A 1 88 ? -5.997 -10.757 6.648 1.00 69.12 88 GLU A O 1
ATOM 681 N N . LEU A 1 89 ? -5.232 -9.016 7.811 1.00 71.94 89 LEU A N 1
ATOM 682 C CA . LEU A 1 89 ? -5.035 -8.135 6.686 1.00 71.94 89 LEU A CA 1
ATOM 683 C C . LEU A 1 89 ? -3.534 -8.104 6.388 1.00 71.94 89 LEU A C 1
ATOM 685 O O . LEU A 1 89 ? -2.726 -8.213 7.308 1.00 71.94 89 LEU A O 1
ATOM 689 N N . PRO A 1 90 ? -3.132 -7.902 5.125 1.00 73.56 90 PRO A N 1
ATOM 690 C CA . PRO A 1 90 ? -1.744 -7.618 4.754 1.00 73.56 90 PRO A CA 1
ATOM 691 C C . PRO A 1 90 ? -1.332 -6.203 5.219 1.00 73.56 90 PRO A C 1
ATOM 693 O O . PRO A 1 90 ? -0.990 -5.330 4.419 1.00 73.56 90 PRO A O 1
ATOM 696 N N . LEU A 1 91 ? -1.437 -5.968 6.527 1.00 76.69 91 LEU A N 1
ATOM 697 C CA . LEU A 1 91 ? -0.999 -4.799 7.270 1.00 76.69 91 LEU A CA 1
ATOM 698 C C . LEU A 1 91 ? 0.171 -5.229 8.146 1.00 76.69 91 LEU A C 1
ATOM 700 O O . LEU A 1 91 ? 0.157 -6.307 8.728 1.00 76.69 91 LEU A O 1
ATOM 704 N N . VAL A 1 92 ? 1.175 -4.369 8.244 1.00 79.06 92 VAL A N 1
ATOM 705 C CA . VAL A 1 92 ? 2.309 -4.587 9.142 1.00 79.06 92 VAL A CA 1
ATOM 706 C C . VAL A 1 92 ? 1.996 -3.883 10.451 1.00 79.06 92 VAL A C 1
ATOM 708 O O . VAL A 1 92 ? 1.621 -2.704 10.442 1.00 79.06 92 VAL A O 1
ATOM 711 N N . SER A 1 93 ? 2.108 -4.596 11.572 1.00 78.19 93 SER A N 1
ATOM 712 C CA . SER A 1 93 ? 1.877 -3.981 12.876 1.00 78.19 93 SER A CA 1
ATOM 713 C C . SER A 1 93 ? 2.958 -2.938 13.159 1.00 78.19 93 SER A C 1
ATOM 715 O O . SER A 1 93 ? 4.103 -3.053 12.721 1.00 78.19 93 SER A O 1
ATOM 717 N N . ARG A 1 94 ? 2.628 -1.907 13.942 1.00 75.38 94 ARG A N 1
ATOM 718 C CA . ARG A 1 94 ? 3.595 -0.851 14.281 1.00 75.38 94 ARG A CA 1
ATOM 719 C C . ARG A 1 94 ? 4.852 -1.390 14.977 1.00 75.38 94 ARG A C 1
ATOM 721 O O . ARG A 1 94 ? 5.915 -0.801 14.836 1.00 75.38 94 ARG A O 1
ATOM 728 N N . THR A 1 95 ? 4.725 -2.485 15.720 1.00 77.56 95 THR A N 1
ATOM 729 C CA . THR A 1 95 ? 5.828 -3.157 16.420 1.00 77.56 95 THR A CA 1
ATOM 730 C C . THR A 1 95 ? 6.786 -3.900 15.491 1.00 77.56 95 THR A C 1
ATOM 732 O O . THR A 1 95 ? 7.919 -4.150 15.882 1.00 77.56 95 THR A O 1
ATOM 735 N N . GLU A 1 96 ? 6.353 -4.233 14.275 1.00 81.31 96 GLU A N 1
ATOM 736 C CA . GLU A 1 96 ? 7.158 -4.931 13.262 1.00 81.31 96 GLU A CA 1
ATOM 737 C C . GLU A 1 96 ? 7.805 -3.967 12.254 1.00 81.31 96 GLU A C 1
ATOM 739 O O . GLU A 1 96 ? 8.604 -4.385 11.416 1.00 81.31 96 GLU A O 1
ATOM 744 N N . LEU A 1 97 ? 7.469 -2.673 12.313 1.00 80.69 97 LEU A N 1
ATOM 745 C CA . LEU A 1 97 ? 8.036 -1.666 11.423 1.00 80.69 97 LEU A CA 1
ATOM 746 C C . LEU A 1 97 ? 9.492 -1.339 11.799 1.00 80.69 97 LEU A C 1
ATOM 748 O O . LEU A 1 97 ? 9.789 -1.114 12.975 1.00 80.69 97 LEU A O 1
ATOM 752 N N . PRO A 1 98 ? 10.395 -1.204 10.809 1.00 80.81 98 PRO A N 1
ATOM 753 C CA . PRO A 1 98 ? 11.699 -0.589 11.027 1.00 80.81 98 PRO A CA 1
ATOM 754 C C . PRO A 1 98 ? 11.572 0.829 11.630 1.00 80.81 98 PRO A C 1
ATOM 756 O O . PRO A 1 98 ? 10.614 1.535 11.303 1.00 80.81 98 PRO A O 1
ATOM 759 N N . PRO A 1 99 ? 12.539 1.297 12.448 1.00 71.81 99 PRO A N 1
ATOM 760 C CA . PRO A 1 99 ? 12.460 2.592 13.142 1.00 71.81 99 PRO A CA 1
ATOM 761 C C . PRO A 1 99 ? 12.199 3.797 12.222 1.00 71.81 99 PRO A C 1
ATOM 763 O O . PRO A 1 99 ? 11.476 4.717 12.603 1.00 71.81 99 PRO A O 1
ATOM 766 N N . ASP A 1 100 ? 12.724 3.744 10.995 1.00 73.19 100 ASP A N 1
ATOM 767 C CA . ASP A 1 100 ? 12.651 4.818 9.994 1.00 73.19 100 ASP A CA 1
ATOM 768 C C . ASP A 1 100 ? 11.663 4.510 8.851 1.00 73.19 100 ASP A C 1
ATOM 770 O O . ASP A 1 100 ? 11.688 5.143 7.798 1.00 73.19 100 ASP A O 1
ATOM 774 N N . ALA A 1 101 ? 10.791 3.514 9.031 1.00 71.69 101 ALA A N 1
ATOM 775 C CA . ALA A 1 101 ? 9.867 3.052 7.993 1.00 71.69 101 ALA A CA 1
ATOM 776 C C . ALA A 1 101 ? 8.719 4.026 7.698 1.00 71.69 101 ALA A C 1
ATOM 778 O O . ALA A 1 101 ? 8.128 3.983 6.618 1.00 71.69 101 ALA A O 1
ATOM 779 N N . LEU A 1 102 ? 8.356 4.866 8.669 1.00 65.88 102 LEU A N 1
ATOM 780 C CA . LEU A 1 102 ? 7.224 5.773 8.540 1.00 65.88 102 LEU A CA 1
ATOM 781 C C . LEU A 1 102 ? 7.653 7.083 7.887 1.00 65.88 102 LEU A C 1
ATOM 783 O O . LEU A 1 102 ? 8.472 7.831 8.420 1.00 65.88 102 LEU A O 1
ATOM 787 N N . ILE A 1 103 ? 7.019 7.380 6.758 1.00 63.59 103 ILE A N 1
ATOM 788 C CA . ILE A 1 103 ? 7.052 8.699 6.133 1.00 63.59 103 ILE A CA 1
ATOM 789 C C . ILE A 1 103 ? 6.341 9.669 7.087 1.00 63.59 103 ILE A C 1
ATOM 791 O O . ILE A 1 103 ? 5.141 9.519 7.317 1.00 63.59 103 ILE A O 1
ATOM 795 N N . ARG A 1 104 ? 7.088 10.612 7.674 1.00 54.56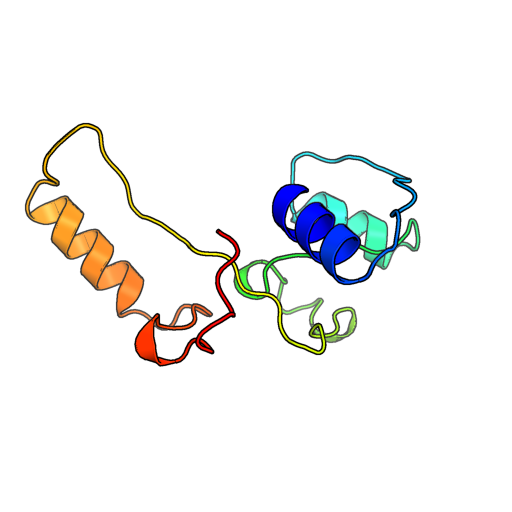 104 ARG A N 1
ATOM 796 C CA . ARG A 1 104 ? 6.538 11.725 8.465 1.00 54.56 104 ARG A CA 1
ATOM 797 C C . ARG A 1 104 ? 6.144 12.895 7.575 1.00 54.56 104 ARG A 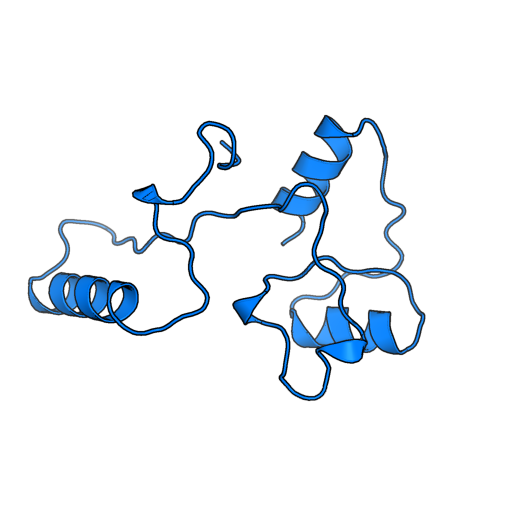C 1
ATOM 799 O O . ARG A 1 104 ? 6.881 13.158 6.597 1.00 54.56 104 ARG A O 1
#

Radius of gyration: 16.27 Å; chains: 1; bounding box: 36×27×43 Å

Foldseek 3Di:
DCVLVVVVCVVVVHDDDDQDDDDDPVVQLVCVVVPSHDDDDDPLPQDPVCVVVDDADVVHADEDDDDDDPDDDDPVRVVVVVVVVPPPGPDDDPVRDDPPRYDD

pLDDT: mean 86.48, std 7.86, range [54.56, 95.81]